Protein AF-A0A8I1W9F0-F1 (afdb_monomer)

Secondary structure (DSSP, 8-state):
-PPPHHHHHT--GGGB-TT-SSEEEETTTTEEESBPP-TTHHHHHHHHHHHHHHHHHHHHHHHHHH-GGGGGG--S--EEE--S-GGGGGSS--GGG-TTS------TTS--TTPPP--------TT---------S-HHHHHHHHHT-

Organism: Plesiomonas shigelloides (NCBI:txid703)

pLDDT: mean 89.59, std 7.93, range [56.59, 97.56]

Foldseek 3Di:
DADDPLLVVLLDPLQFDPVDQWWKDFPPPLDIPGGDDDPVCPVSSVSPSVVQNVVVVVVLVVCCVVPVVCSVVDDRDMTIDGSDDLVVPPPPDDPVPNPVDDDDDDDPVDHCVPPDDDDDDDDHPPVPDDDDDDDDDDPVVVVVVVVVD

Structure (mmCIF, N/CA/C/O backbone):
data_AF-A0A8I1W9F0-F1
#
_entry.id   AF-A0A8I1W9F0-F1
#
loop_
_atom_site.group_PDB
_atom_site.id
_atom_site.type_symbol
_atom_site.label_atom_id
_atom_site.label_alt_id
_atom_site.label_comp_id
_atom_site.label_asym_id
_atom_site.label_entity_id
_atom_site.label_seq_id
_atom_site.pdbx_PDB_ins_code
_atom_site.Cartn_x
_atom_site.Cartn_y
_atom_site.Cartn_z
_atom_site.occupancy
_atom_site.B_iso_or_equiv
_atom_site.auth_seq_id
_atom_site.auth_comp_id
_atom_site.auth_asym_id
_atom_site.auth_atom_id
_atom_site.pdbx_PDB_model_num
ATOM 1 N N . PHE A 1 1 ? -6.244 -3.559 -11.936 1.00 92.25 1 PHE A N 1
ATOM 2 C CA . PHE A 1 1 ? -5.144 -2.762 -12.520 1.00 92.25 1 PHE A CA 1
ATOM 3 C C . PHE A 1 1 ? -4.317 -3.680 -13.404 1.00 92.25 1 PHE A C 1
ATOM 5 O O . PHE A 1 1 ? -3.876 -4.710 -12.916 1.00 92.25 1 PHE A O 1
ATOM 12 N N . LYS A 1 2 ? -4.191 -3.381 -14.700 1.00 93.50 2 LYS A N 1
ATOM 13 C CA . LYS A 1 2 ? -3.410 -4.202 -15.639 1.00 93.50 2 LYS A CA 1
ATOM 14 C C . LYS A 1 2 ? -2.066 -3.527 -15.912 1.00 93.50 2 LYS A C 1
ATOM 16 O O . LYS A 1 2 ? -2.012 -2.295 -15.965 1.00 93.50 2 LYS A O 1
ATOM 21 N N . LEU A 1 3 ? -1.022 -4.338 -16.061 1.00 95.25 3 LEU A N 1
ATOM 22 C CA . LEU A 1 3 ? 0.320 -3.891 -16.428 1.00 95.25 3 LEU A CA 1
ATOM 23 C C . LEU A 1 3 ? 0.515 -3.966 -17.943 1.00 95.25 3 LEU A C 1
ATOM 25 O O . LEU A 1 3 ? 0.083 -4.938 -18.572 1.00 95.25 3 LEU A O 1
ATOM 29 N N . ASN A 1 4 ? 1.178 -2.962 -18.509 1.00 94.69 4 ASN A N 1
ATOM 30 C CA . ASN A 1 4 ? 1.685 -2.999 -19.877 1.00 94.69 4 ASN A CA 1
ATOM 31 C C . ASN A 1 4 ? 2.974 -3.846 -19.965 1.00 94.69 4 ASN A C 1
ATOM 33 O O . ASN A 1 4 ? 3.492 -4.304 -18.948 1.00 94.69 4 ASN A O 1
ATOM 37 N N . ALA A 1 5 ? 3.475 -4.096 -21.179 1.00 93.62 5 ALA A N 1
ATOM 38 C CA . ALA A 1 5 ? 4.652 -4.946 -21.389 1.00 93.62 5 ALA A CA 1
ATOM 39 C C . ALA A 1 5 ? 5.904 -4.429 -20.652 1.00 93.62 5 ALA A C 1
ATOM 41 O O . ALA A 1 5 ? 6.503 -5.180 -19.889 1.00 93.62 5 ALA A O 1
ATOM 42 N N . LYS A 1 6 ? 6.211 -3.132 -20.780 1.00 92.50 6 LYS A N 1
ATOM 43 C CA . LYS A 1 6 ? 7.358 -2.490 -20.115 1.00 92.50 6 LYS A CA 1
ATOM 44 C C . LYS A 1 6 ? 7.248 -2.542 -18.590 1.00 92.50 6 LYS A C 1
ATOM 46 O O . LYS A 1 6 ? 8.226 -2.763 -17.896 1.00 92.50 6 LYS A O 1
ATOM 51 N N . GLU A 1 7 ? 6.045 -2.373 -18.045 1.00 94.56 7 GLU A N 1
ATOM 52 C CA . GLU A 1 7 ? 5.814 -2.469 -16.598 1.00 94.56 7 GLU A CA 1
ATOM 53 C C . GLU A 1 7 ? 5.997 -3.901 -16.074 1.00 94.56 7 GLU A C 1
ATOM 55 O O . GLU A 1 7 ? 6.422 -4.085 -14.937 1.00 94.56 7 GLU A O 1
ATOM 60 N N . LYS A 1 8 ? 5.695 -4.926 -16.883 1.00 92.94 8 LYS A N 1
ATOM 61 C CA . LYS A 1 8 ? 5.919 -6.328 -16.492 1.00 92.94 8 LYS A CA 1
ATOM 62 C C . LYS A 1 8 ? 7.402 -6.668 -16.391 1.00 92.94 8 LYS A C 1
ATOM 64 O O . LYS A 1 8 ? 7.773 -7.422 -15.497 1.00 92.94 8 LYS A O 1
ATOM 69 N N . GLU A 1 9 ? 8.233 -6.096 -17.258 1.00 89.62 9 GLU A N 1
ATOM 70 C CA . GLU A 1 9 ? 9.695 -6.242 -17.196 1.00 89.62 9 GLU A CA 1
ATOM 71 C C . GLU A 1 9 ? 10.259 -5.716 -15.862 1.00 89.62 9 GLU A C 1
ATOM 73 O O . GLU A 1 9 ? 11.273 -6.213 -15.378 1.00 89.62 9 GLU A O 1
ATOM 78 N N . MET A 1 10 ? 9.557 -4.779 -15.206 1.00 87.75 10 MET A N 1
ATOM 79 C CA . MET A 1 10 ? 9.961 -4.218 -13.913 1.00 87.75 10 MET A CA 1
ATOM 80 C C . MET A 1 10 ? 9.621 -5.117 -12.719 1.00 87.75 10 MET A C 1
ATOM 82 O O . MET A 1 10 ? 9.954 -4.784 -11.583 1.00 87.75 10 MET A O 1
ATOM 86 N N . LEU A 1 11 ? 8.959 -6.260 -12.920 1.00 89.06 11 LEU A N 1
ATOM 87 C CA . LEU A 1 11 ? 8.604 -7.179 -11.835 1.00 89.06 11 LEU A CA 1
ATOM 88 C C . LEU A 1 11 ? 9.776 -8.084 -11.435 1.00 89.06 11 LEU A C 1
ATOM 90 O O . LEU A 1 11 ? 9.632 -9.302 -11.339 1.00 89.06 11 LEU A O 1
ATOM 94 N N . SER A 1 12 ? 10.938 -7.481 -11.193 1.00 88.56 12 SER A N 1
ATOM 95 C CA . SER A 1 12 ? 12.167 -8.179 -10.831 1.00 88.56 12 SER A CA 1
ATOM 96 C C . SER A 1 12 ? 12.665 -7.743 -9.450 1.00 88.56 12 SER A C 1
ATOM 98 O O . SER A 1 12 ? 12.930 -6.554 -9.246 1.00 88.56 12 SER A O 1
ATOM 100 N N . PRO A 1 13 ? 12.870 -8.679 -8.501 1.00 88.12 13 PRO A N 1
ATOM 101 C CA . PRO A 1 13 ? 13.532 -8.391 -7.229 1.00 88.12 13 PRO A CA 1
ATOM 102 C C . PRO A 1 13 ? 14.915 -7.743 -7.383 1.00 88.12 13 PRO A C 1
ATOM 104 O O . PRO A 1 13 ? 15.341 -7.020 -6.489 1.00 88.12 13 PRO A O 1
ATOM 107 N N . ALA A 1 14 ? 15.593 -7.945 -8.521 1.00 88.12 14 ALA A N 1
ATOM 108 C CA . ALA A 1 14 ? 16.907 -7.363 -8.801 1.00 88.12 14 ALA A CA 1
ATOM 109 C C . ALA A 1 14 ? 16.897 -5.826 -8.904 1.00 88.12 14 ALA A C 1
ATOM 111 O O . ALA A 1 14 ? 17.953 -5.207 -8.830 1.00 88.12 14 ALA A O 1
ATOM 112 N N . LEU A 1 15 ? 15.725 -5.200 -9.063 1.00 87.12 15 LEU A N 1
ATOM 113 C CA . LEU A 1 15 ? 15.603 -3.740 -9.070 1.00 87.12 15 LEU A CA 1
ATOM 114 C C . LEU A 1 15 ? 15.610 -3.134 -7.664 1.00 87.12 15 LEU A C 1
ATOM 116 O O . LEU A 1 15 ? 15.836 -1.932 -7.523 1.00 87.12 15 LEU A O 1
ATOM 120 N N . ILE A 1 16 ? 15.346 -3.933 -6.628 1.00 89.38 16 ILE A N 1
ATOM 121 C CA . ILE A 1 16 ? 15.218 -3.446 -5.256 1.00 89.38 16 ILE A CA 1
ATOM 122 C C . ILE A 1 16 ? 16.596 -3.395 -4.598 1.00 89.38 16 ILE A C 1
ATOM 124 O O . ILE A 1 16 ? 17.367 -4.349 -4.660 1.00 89.38 16 ILE A O 1
ATOM 128 N N . ASP A 1 17 ? 16.899 -2.278 -3.935 1.00 88.00 17 ASP A N 1
ATOM 129 C CA . ASP A 1 17 ? 18.076 -2.172 -3.068 1.00 88.00 17 ASP A CA 1
ATOM 130 C C . ASP A 1 17 ? 18.019 -3.284 -2.001 1.00 88.00 17 ASP A C 1
ATOM 132 O O . ASP A 1 17 ? 17.051 -3.316 -1.238 1.00 88.00 17 ASP A O 1
ATOM 136 N N . PRO A 1 18 ? 19.038 -4.160 -1.878 1.00 84.69 18 PRO A N 1
ATOM 137 C CA . PRO A 1 18 ? 19.033 -5.270 -0.920 1.00 84.69 18 PRO A CA 1
ATOM 138 C C . PRO A 1 18 ? 18.777 -4.858 0.538 1.00 84.69 18 PRO A C 1
ATOM 140 O O . PRO A 1 18 ? 18.397 -5.683 1.366 1.00 84.69 18 PRO A O 1
ATOM 143 N N . LYS A 1 19 ? 18.971 -3.578 0.882 1.00 85.12 19 LYS A N 1
ATOM 144 C CA . LYS A 1 19 ? 18.693 -3.021 2.215 1.00 85.12 19 LYS A CA 1
ATOM 145 C C . LYS A 1 19 ? 17.232 -2.588 2.409 1.00 85.12 19 LYS A C 1
ATOM 147 O O . LYS A 1 19 ? 16.897 -2.026 3.456 1.00 85.12 19 LYS A O 1
ATOM 152 N N . ARG A 1 20 ? 16.356 -2.774 1.417 1.00 86.75 20 ARG A N 1
ATOM 153 C CA . ARG A 1 20 ? 14.994 -2.218 1.368 1.00 86.75 20 ARG A CA 1
ATOM 154 C C . ARG A 1 20 ? 13.961 -3.299 1.077 1.00 86.75 20 ARG A C 1
ATOM 156 O O . ARG A 1 20 ? 14.145 -4.138 0.215 1.00 86.75 20 ARG A O 1
ATOM 163 N N . THR A 1 21 ? 12.825 -3.231 1.768 1.00 84.62 21 THR A N 1
ATOM 164 C CA . THR A 1 21 ? 11.706 -4.185 1.619 1.00 84.62 21 THR A CA 1
ATOM 165 C C . THR A 1 21 ? 10.855 -3.957 0.382 1.00 84.62 21 THR A C 1
ATOM 167 O O . THR A 1 21 ? 10.064 -4.820 -0.006 1.00 84.62 21 THR A O 1
ATOM 170 N N . ASN A 1 22 ? 10.934 -2.760 -0.183 1.00 91.12 22 ASN A N 1
ATOM 171 C CA . ASN A 1 22 ? 10.065 -2.301 -1.243 1.00 91.12 22 ASN A CA 1
ATOM 172 C C . ASN A 1 22 ? 10.693 -1.121 -1.976 1.00 91.12 22 ASN A C 1
ATOM 174 O O . ASN A 1 22 ? 11.615 -0.468 -1.482 1.00 91.12 22 ASN A O 1
ATOM 178 N N . ILE A 1 23 ? 10.109 -0.838 -3.132 1.00 93.44 23 ILE A N 1
ATOM 179 C CA . ILE A 1 23 ? 10.239 0.448 -3.794 1.00 93.44 23 ILE A CA 1
ATOM 180 C C . ILE A 1 23 ? 9.076 1.302 -3.299 1.00 93.44 23 ILE A C 1
ATOM 182 O O . ILE A 1 23 ? 7.935 0.835 -3.268 1.00 93.44 23 ILE A O 1
ATOM 186 N N . SER A 1 24 ? 9.372 2.530 -2.889 1.00 94.00 24 SER A N 1
ATOM 187 C CA . SER A 1 24 ? 8.385 3.474 -2.369 1.00 94.00 24 SER A CA 1
ATOM 188 C C . SER A 1 24 ? 8.525 4.829 -3.038 1.00 94.00 24 SER A C 1
ATOM 190 O O . SER A 1 24 ? 9.645 5.304 -3.253 1.00 94.00 24 SER A O 1
ATOM 192 N N . ASP A 1 25 ? 7.397 5.488 -3.258 1.00 93.62 25 ASP A N 1
ATOM 193 C CA . ASP A 1 25 ? 7.332 6.884 -3.658 1.00 93.62 25 ASP A CA 1
ATOM 194 C C . ASP A 1 25 ? 6.290 7.654 -2.839 1.00 93.62 25 ASP A C 1
ATOM 196 O O . ASP A 1 25 ? 5.447 7.095 -2.122 1.00 93.62 25 ASP A O 1
ATOM 200 N N . GLN A 1 26 ? 6.402 8.975 -2.925 1.00 91.25 26 GLN A N 1
ATOM 201 C CA . GLN A 1 26 ? 5.377 9.895 -2.471 1.00 91.25 26 GLN A CA 1
ATOM 202 C C . GLN A 1 26 ? 4.773 10.557 -3.713 1.00 91.25 26 GLN A C 1
ATOM 204 O O . GLN A 1 26 ? 5.449 11.402 -4.318 1.00 91.25 26 GLN A O 1
ATOM 209 N N . PRO A 1 27 ? 3.530 10.195 -4.081 1.00 88.50 27 PRO A N 1
ATOM 210 C CA . PRO A 1 27 ? 2.878 10.755 -5.252 1.00 88.50 27 PRO A CA 1
ATOM 211 C C . PRO A 1 27 ? 2.879 12.284 -5.230 1.00 88.50 27 PRO A C 1
ATOM 213 O O . PRO A 1 27 ? 2.658 12.905 -4.187 1.00 88.50 27 PRO A O 1
ATOM 216 N N . GLY A 1 28 ? 3.173 12.887 -6.382 1.00 80.50 28 GLY A N 1
ATOM 217 C CA . GLY A 1 28 ? 3.288 14.340 -6.548 1.00 80.50 28 GLY A CA 1
ATOM 218 C C . GLY A 1 28 ? 4.653 14.940 -6.184 1.00 80.50 28 GLY A C 1
ATOM 219 O O . GLY A 1 28 ? 4.923 16.070 -6.575 1.00 80.50 28 GLY A O 1
ATOM 220 N N . LEU A 1 29 ? 5.541 14.202 -5.501 1.00 85.62 29 LEU A N 1
ATOM 221 C CA . LEU A 1 29 ? 6.923 14.645 -5.242 1.00 85.62 29 LEU A CA 1
ATOM 222 C C . LEU A 1 29 ? 7.952 14.055 -6.217 1.00 85.62 29 LEU A C 1
ATOM 224 O O . LEU A 1 29 ? 9.131 14.391 -6.122 1.00 85.62 29 LEU A O 1
ATOM 228 N N . ASN A 1 30 ? 7.534 13.155 -7.115 1.00 79.94 30 ASN A N 1
ATOM 229 C CA . ASN A 1 30 ? 8.391 12.476 -8.098 1.00 79.94 30 ASN A CA 1
ATOM 230 C C . ASN A 1 30 ? 9.661 11.855 -7.486 1.00 79.94 30 ASN A C 1
ATOM 232 O O . ASN A 1 30 ? 10.727 11.816 -8.104 1.00 79.94 30 ASN A O 1
ATOM 236 N N . LYS A 1 31 ? 9.561 11.371 -6.242 1.00 84.06 31 LYS A N 1
ATOM 237 C CA . LYS A 1 31 ? 10.698 10.853 -5.478 1.00 84.06 31 LYS A CA 1
ATOM 238 C C . LYS A 1 31 ? 10.559 9.357 -5.253 1.00 84.06 31 LYS A C 1
ATOM 240 O O . LYS A 1 31 ? 9.875 8.925 -4.331 1.00 84.06 31 LYS A O 1
ATOM 245 N N . LEU A 1 32 ? 11.283 8.589 -6.061 1.00 90.12 32 LEU A N 1
ATOM 246 C CA . LEU A 1 32 ? 11.376 7.138 -5.936 1.00 90.12 32 LEU A CA 1
ATOM 247 C C . LEU A 1 32 ? 12.546 6.732 -5.032 1.00 90.12 32 LEU A C 1
ATOM 249 O O . LEU A 1 32 ? 13.679 7.196 -5.201 1.00 90.12 32 LEU A O 1
ATOM 253 N N . SER A 1 33 ? 12.276 5.826 -4.100 1.00 91.81 33 SER A N 1
ATOM 254 C CA . SER A 1 33 ? 13.237 5.262 -3.154 1.00 91.81 33 SER A CA 1
ATOM 255 C C . SER A 1 33 ? 13.190 3.736 -3.175 1.00 91.81 33 SER A C 1
ATOM 257 O O . SER A 1 33 ? 12.167 3.150 -3.514 1.00 91.81 33 SER A O 1
ATOM 259 N N . GLY A 1 34 ? 14.295 3.089 -2.805 1.00 90.44 34 GLY A N 1
ATOM 260 C CA . GLY A 1 34 ? 14.369 1.626 -2.734 1.00 90.44 34 GLY A CA 1
ATOM 261 C C . GLY A 1 34 ? 14.722 0.914 -4.037 1.00 90.44 34 GLY A C 1
ATOM 262 O O . GLY A 1 34 ? 14.716 -0.309 -4.056 1.00 90.44 34 GLY A O 1
ATOM 263 N N . VAL A 1 35 ? 15.073 1.660 -5.088 1.00 90.06 35 VAL A N 1
ATOM 264 C CA . VAL A 1 35 ? 15.604 1.121 -6.350 1.00 90.06 35 VAL A CA 1
ATOM 265 C C . VAL A 1 35 ? 17.130 1.215 -6.365 1.00 90.06 35 VAL A C 1
ATOM 267 O O . VAL A 1 35 ? 17.679 2.237 -5.941 1.00 90.06 35 VAL A O 1
ATOM 270 N N . ILE A 1 36 ? 17.808 0.195 -6.894 1.00 87.19 36 ILE A N 1
ATOM 271 C CA . ILE A 1 36 ? 19.248 0.246 -7.189 1.00 87.19 36 ILE A CA 1
ATOM 272 C C . ILE A 1 36 ? 19.495 1.260 -8.311 1.00 87.19 36 ILE A C 1
ATOM 274 O O . ILE A 1 36 ? 19.008 1.089 -9.427 1.00 87.19 36 ILE A O 1
ATOM 278 N N . ARG A 1 37 ? 20.275 2.309 -8.037 1.00 81.50 37 ARG A N 1
ATOM 279 C CA . ARG A 1 37 ? 20.610 3.339 -9.030 1.00 81.50 37 ARG A CA 1
ATOM 280 C C . ARG A 1 37 ? 21.835 2.931 -9.850 1.00 81.50 37 ARG A C 1
ATOM 282 O O . ARG A 1 37 ? 22.918 2.758 -9.299 1.00 81.50 37 ARG A O 1
ATOM 289 N N . SER A 1 38 ? 21.643 2.804 -11.156 1.00 80.69 38 SER A N 1
ATOM 290 C CA . SER A 1 38 ? 22.673 2.656 -12.189 1.00 80.69 38 SER A CA 1
ATOM 291 C C . SER A 1 38 ? 22.133 3.265 -13.487 1.00 80.69 38 SER A C 1
ATOM 293 O O . SER A 1 38 ? 20.918 3.403 -13.631 1.00 80.69 38 SER A O 1
ATOM 295 N N . SER A 1 39 ? 23.007 3.599 -14.440 1.00 76.88 39 SER A N 1
ATOM 296 C CA . SER A 1 39 ? 22.590 4.142 -15.744 1.00 76.88 39 SER A CA 1
ATOM 297 C C . SER A 1 39 ? 21.610 3.222 -16.485 1.00 76.88 39 SER A C 1
ATOM 299 O O . SER A 1 39 ? 20.684 3.698 -17.134 1.00 76.88 39 SER A O 1
ATOM 301 N N . GLU A 1 40 ? 21.776 1.905 -16.346 1.00 76.69 40 GLU A N 1
ATOM 302 C CA . GLU A 1 40 ? 20.868 0.887 -16.885 1.00 76.69 40 GLU A CA 1
ATOM 303 C C . GLU A 1 40 ? 19.513 0.865 -16.151 1.00 76.69 40 GLU A C 1
ATOM 305 O O . GLU A 1 40 ? 18.457 0.764 -16.774 1.00 76.69 40 GLU A O 1
ATOM 310 N N . ASN A 1 41 ? 19.518 1.037 -14.826 1.00 82.69 41 ASN A N 1
ATOM 311 C CA . ASN A 1 41 ? 18.309 0.973 -14.005 1.00 82.69 41 ASN A CA 1
ATOM 312 C C . ASN A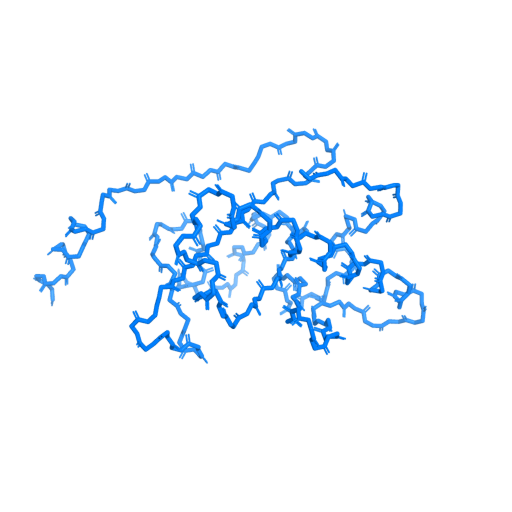 1 41 ? 17.517 2.282 -13.945 1.00 82.69 41 ASN A C 1
ATOM 314 O O . ASN A 1 41 ? 16.395 2.278 -13.440 1.00 82.69 41 ASN A O 1
ATOM 318 N N . ASP A 1 42 ? 18.034 3.402 -14.447 1.00 85.06 42 ASP A N 1
ATOM 319 C CA . ASP A 1 42 ? 17.304 4.673 -14.407 1.00 85.06 42 ASP A CA 1
ATOM 320 C C . ASP A 1 42 ? 16.039 4.647 -15.277 1.00 85.06 42 ASP A C 1
ATOM 322 O O . ASP A 1 42 ? 14.993 5.159 -14.863 1.00 85.06 42 ASP A O 1
ATOM 326 N N . LEU A 1 43 ? 16.074 3.963 -16.426 1.00 86.12 43 LEU A N 1
ATOM 327 C CA . LEU A 1 43 ? 14.876 3.741 -17.242 1.00 86.12 43 LEU A CA 1
ATOM 328 C C . LEU A 1 43 ? 13.857 2.846 -16.518 1.00 86.12 43 LEU A C 1
ATOM 330 O O . LEU A 1 43 ? 12.646 3.091 -16.572 1.00 86.12 43 LEU A O 1
ATOM 334 N N . HIS A 1 44 ? 14.342 1.836 -15.796 1.00 88.31 44 HIS A N 1
ATOM 335 C CA . HIS A 1 44 ? 13.508 0.947 -14.990 1.00 88.31 44 HIS A CA 1
ATOM 336 C C . HIS A 1 44 ? 12.866 1.675 -13.803 1.00 88.31 44 HIS A C 1
ATOM 338 O O . HIS A 1 44 ? 11.674 1.510 -13.522 1.00 88.31 44 HIS A O 1
ATOM 344 N N . ALA A 1 45 ? 13.629 2.548 -13.144 1.00 87.62 45 ALA A N 1
ATOM 345 C CA . ALA A 1 45 ? 13.156 3.419 -12.079 1.00 87.62 45 ALA A CA 1
ATOM 346 C C . ALA A 1 45 ? 12.067 4.372 -12.591 1.00 87.62 45 ALA A C 1
ATOM 348 O O . ALA A 1 45 ? 11.007 4.477 -11.975 1.00 87.62 45 ALA A O 1
ATOM 349 N N . ALA A 1 46 ? 12.286 5.020 -13.739 1.00 90.38 46 ALA A N 1
ATOM 350 C CA . ALA A 1 46 ? 11.300 5.909 -14.353 1.00 90.38 46 ALA A CA 1
ATOM 351 C C . ALA A 1 46 ? 10.006 5.165 -14.726 1.00 90.38 46 ALA A C 1
ATOM 353 O O . ALA A 1 46 ? 8.907 5.644 -14.442 1.00 90.38 46 ALA A O 1
ATOM 354 N N . THR A 1 47 ? 10.129 3.961 -15.293 1.00 92.56 47 THR A N 1
ATOM 355 C CA . THR A 1 47 ? 8.978 3.104 -15.626 1.00 92.56 47 THR A CA 1
ATOM 356 C C . THR A 1 47 ? 8.206 2.691 -14.371 1.00 92.56 47 THR A C 1
ATOM 358 O O . THR A 1 47 ? 6.975 2.751 -14.352 1.00 92.56 47 THR A O 1
ATOM 361 N N . SER A 1 48 ? 8.915 2.328 -13.298 1.00 91.94 48 SER A N 1
ATOM 362 C CA . SER A 1 48 ? 8.312 1.976 -12.006 1.00 91.94 48 SER A CA 1
ATOM 363 C C . SER A 1 48 ? 7.566 3.157 -11.386 1.00 91.94 48 SER A C 1
ATOM 365 O O . SER A 1 48 ? 6.429 2.991 -10.950 1.00 91.94 48 SER A O 1
ATOM 367 N N . LEU A 1 49 ? 8.159 4.355 -11.403 1.00 92.75 49 LEU A N 1
ATOM 368 C CA . LEU A 1 49 ? 7.518 5.574 -10.905 1.00 92.75 49 LEU A CA 1
ATOM 369 C C . LEU A 1 49 ? 6.222 5.875 -11.673 1.00 92.75 49 LEU A C 1
ATOM 371 O O . LEU A 1 49 ? 5.168 6.017 -11.060 1.00 92.75 49 LEU A O 1
ATOM 375 N N . ALA A 1 50 ? 6.263 5.857 -13.010 1.00 93.94 50 ALA A N 1
ATOM 376 C CA . ALA A 1 50 ? 5.079 6.100 -13.838 1.00 93.94 50 ALA A CA 1
ATOM 377 C C . ALA A 1 50 ? 3.957 5.069 -13.591 1.00 93.94 50 ALA A C 1
ATOM 379 O O . ALA A 1 50 ? 2.771 5.413 -13.556 1.00 93.94 50 ALA A O 1
ATOM 380 N N . MET A 1 51 ? 4.316 3.798 -13.384 1.00 95.31 51 MET A N 1
ATOM 381 C CA . MET A 1 51 ? 3.364 2.750 -13.007 1.00 95.31 51 MET A CA 1
ATOM 382 C C . MET A 1 51 ? 2.716 3.036 -11.645 1.00 95.31 51 MET A C 1
ATOM 384 O O . MET A 1 51 ? 1.498 2.890 -11.500 1.00 95.31 51 MET A O 1
ATOM 388 N N . MET A 1 52 ? 3.516 3.426 -10.650 1.00 95.25 52 MET A N 1
ATOM 389 C CA . MET A 1 52 ? 3.054 3.725 -9.291 1.00 95.25 52 MET A CA 1
ATOM 390 C C . MET A 1 52 ? 2.142 4.959 -9.269 1.00 95.25 52 MET A C 1
ATOM 392 O O . MET A 1 52 ? 1.081 4.907 -8.646 1.00 95.25 52 MET A O 1
ATOM 396 N N . ASP A 1 53 ? 2.449 5.997 -10.048 1.00 94.94 53 ASP A N 1
ATOM 397 C CA . ASP A 1 53 ? 1.576 7.165 -10.226 1.00 94.94 53 ASP A CA 1
ATOM 398 C C . ASP A 1 53 ? 0.236 6.788 -10.872 1.00 94.94 53 ASP A C 1
ATOM 400 O O . ASP A 1 53 ? -0.839 7.238 -10.459 1.00 94.94 53 ASP A O 1
ATOM 404 N N . ARG A 1 54 ? 0.253 5.911 -11.881 1.00 96.12 54 ARG A N 1
ATOM 405 C CA . ARG A 1 54 ? -0.974 5.414 -12.519 1.00 96.12 54 ARG A CA 1
ATOM 406 C C . ARG A 1 54 ? -1.821 4.584 -11.554 1.00 96.12 54 ARG A C 1
ATOM 408 O O . ARG A 1 54 ? -3.056 4.662 -11.586 1.00 96.12 54 ARG A O 1
ATOM 415 N N . HIS A 1 55 ? -1.180 3.779 -10.706 1.00 96.62 55 HIS A N 1
ATOM 416 C CA . HIS A 1 55 ? -1.854 3.026 -9.646 1.00 96.62 55 HIS A CA 1
ATOM 417 C C . HIS A 1 55 ? -2.475 3.969 -8.618 1.00 96.62 55 HIS A C 1
ATOM 419 O O . HIS A 1 55 ? -3.669 3.847 -8.348 1.00 96.62 55 HIS A O 1
ATOM 425 N N . TYR A 1 56 ? -1.728 4.968 -8.150 1.00 95.88 56 TYR A N 1
ATOM 426 C CA . TYR A 1 56 ? -2.216 5.987 -7.225 1.00 95.88 56 TYR A CA 1
ATOM 427 C C . TYR A 1 56 ? -3.458 6.711 -7.763 1.00 95.88 56 TYR A C 1
ATOM 429 O O . TYR A 1 56 ? -4.491 6.753 -7.095 1.00 95.88 56 TYR A O 1
ATOM 437 N N . ASN A 1 57 ? -3.417 7.176 -9.013 1.00 95.88 57 ASN A N 1
ATOM 438 C CA . ASN A 1 57 ? -4.567 7.815 -9.655 1.00 95.88 57 ASN A CA 1
ATOM 439 C C . ASN A 1 57 ? -5.776 6.872 -9.788 1.00 95.88 57 ASN A C 1
ATOM 441 O O . ASN A 1 57 ? -6.925 7.298 -9.668 1.00 95.88 57 ASN A O 1
ATOM 445 N N . SER A 1 58 ? -5.538 5.578 -10.020 1.00 97.06 58 SER A N 1
ATOM 446 C CA . SER A 1 58 ? -6.611 4.573 -10.049 1.00 97.06 58 SER A CA 1
ATOM 447 C C . SER A 1 58 ? -7.238 4.382 -8.663 1.00 97.06 58 SER A C 1
ATOM 449 O O . SER A 1 58 ? -8.455 4.247 -8.556 1.00 97.06 58 SER A O 1
ATOM 451 N N . CYS A 1 59 ? -6.425 4.412 -7.606 1.00 96.25 59 CYS A N 1
ATOM 452 C CA . CYS A 1 59 ? -6.876 4.340 -6.219 1.00 96.25 59 CYS A CA 1
ATOM 453 C C . CYS A 1 59 ? -7.692 5.574 -5.816 1.00 96.25 59 CYS A C 1
ATOM 455 O O . CYS A 1 59 ? -8.753 5.414 -5.222 1.00 96.25 59 CYS A O 1
ATOM 457 N N . LEU A 1 60 ? -7.265 6.785 -6.192 1.00 95.56 60 LEU A N 1
ATOM 458 C CA . LEU A 1 60 ? -8.047 8.004 -5.951 1.00 95.56 60 LEU A CA 1
ATOM 459 C C . LEU A 1 60 ? -9.426 7.933 -6.611 1.00 95.56 60 LEU A C 1
ATOM 461 O O . LEU A 1 60 ? -10.429 8.227 -5.968 1.00 95.56 60 LEU A O 1
ATOM 465 N N . LYS A 1 61 ? -9.493 7.479 -7.869 1.00 96.62 61 LYS A N 1
ATOM 466 C CA . LYS A 1 61 ? -10.771 7.267 -8.569 1.00 96.62 61 LYS A CA 1
ATOM 467 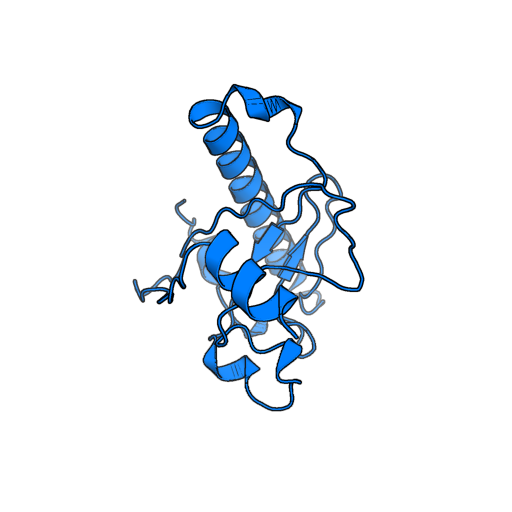C C . LYS A 1 61 ? -11.645 6.233 -7.862 1.00 96.62 61 LYS A C 1
ATOM 469 O O . LYS A 1 61 ? -12.850 6.427 -7.762 1.00 96.62 61 LYS A O 1
ATOM 474 N N . LEU A 1 62 ? -11.050 5.149 -7.360 1.00 96.94 62 LEU A N 1
ATOM 475 C CA . LEU A 1 62 ? -11.777 4.138 -6.594 1.00 96.94 62 LEU A CA 1
ATOM 476 C C . LEU A 1 62 ? -12.373 4.733 -5.312 1.00 96.94 62 LEU A C 1
ATOM 478 O O . LEU A 1 62 ? -13.564 4.560 -5.073 1.00 96.94 62 LEU A O 1
ATOM 482 N N . VAL A 1 63 ? -11.577 5.466 -4.526 1.00 96.56 63 VAL A N 1
ATOM 483 C CA . VAL A 1 63 ? -12.053 6.134 -3.303 1.00 96.56 63 VAL A CA 1
ATOM 484 C C . VAL A 1 63 ? -13.161 7.128 -3.638 1.00 96.56 63 VAL A C 1
ATOM 486 O O . VAL A 1 63 ? -14.228 7.060 -3.047 1.00 96.56 63 VAL A O 1
ATOM 489 N N . ALA A 1 64 ? -12.964 7.981 -4.643 1.00 96.50 64 ALA A N 1
ATOM 490 C CA . ALA A 1 64 ? -13.944 8.987 -5.045 1.00 96.50 64 ALA A CA 1
ATOM 491 C C . ALA A 1 64 ? -15.297 8.409 -5.502 1.00 96.50 64 ALA A C 1
ATOM 493 O O . ALA A 1 64 ? -16.289 9.140 -5.461 1.00 96.50 64 ALA A O 1
ATOM 494 N N . ASN A 1 65 ? -15.320 7.149 -5.952 1.00 97.56 65 ASN A N 1
ATOM 495 C CA . ASN A 1 65 ? -16.519 6.452 -6.422 1.00 97.56 65 ASN A CA 1
ATOM 496 C C . ASN A 1 65 ? -17.184 5.593 -5.338 1.00 97.56 65 ASN A C 1
ATOM 498 O O . ASN A 1 65 ? -18.403 5.476 -5.331 1.00 97.56 65 ASN A O 1
ATOM 502 N N . VAL A 1 66 ? -16.402 4.956 -4.460 1.00 97.44 66 VAL A N 1
ATOM 503 C CA . VAL A 1 66 ? -16.918 4.030 -3.430 1.00 97.44 66 VAL A CA 1
ATOM 504 C C . VAL A 1 66 ? -17.168 4.737 -2.097 1.00 97.44 66 VAL A C 1
ATOM 506 O O . VAL A 1 66 ? -18.037 4.327 -1.338 1.00 97.44 66 VAL A O 1
ATOM 509 N N . LEU A 1 67 ? -16.397 5.784 -1.813 1.00 95.94 67 LEU A N 1
ATOM 510 C CA . LEU A 1 67 ? -16.372 6.537 -0.561 1.00 95.94 67 LEU A CA 1
ATOM 511 C C . LEU A 1 67 ? -16.364 8.049 -0.871 1.00 95.94 67 LEU A C 1
ATOM 513 O O . LEU A 1 67 ? -15.396 8.742 -0.530 1.00 95.94 67 LEU A O 1
ATOM 517 N N . PRO A 1 68 ? -17.378 8.567 -1.591 1.00 95.81 68 PRO A N 1
ATOM 518 C CA . PRO A 1 68 ? -17.364 9.929 -2.121 1.00 95.81 68 PRO A CA 1
ATOM 519 C C . PRO A 1 68 ? -17.206 11.002 -1.035 1.00 95.81 68 PRO A C 1
ATOM 521 O O . PRO A 1 68 ? -16.541 12.006 -1.285 1.00 95.81 68 PRO A O 1
ATOM 524 N N . GLU A 1 69 ? -17.722 10.770 0.173 1.00 96.69 69 GLU A N 1
ATOM 525 C CA . GLU A 1 69 ? -17.617 11.675 1.325 1.00 96.69 69 GLU A CA 1
ATOM 526 C C . GLU A 1 69 ? -16.167 11.882 1.788 1.00 96.69 69 GLU A C 1
ATOM 528 O O . GLU A 1 69 ? -15.841 12.898 2.396 1.00 96.69 69 GLU A O 1
ATOM 533 N N . TYR A 1 70 ? -15.276 10.935 1.485 1.00 94.44 70 TYR A N 1
ATOM 534 C CA . TYR A 1 70 ? -13.870 10.982 1.881 1.00 94.44 70 TYR A CA 1
ATOM 535 C C . TYR A 1 70 ? -12.948 11.532 0.792 1.00 94.44 70 TYR A C 1
ATOM 537 O O . TYR A 1 70 ? -11.747 11.651 1.037 1.00 94.44 70 TYR A O 1
ATOM 545 N N . ARG A 1 71 ? -13.469 11.876 -0.395 1.00 92.25 71 ARG A N 1
ATOM 546 C CA . ARG A 1 71 ? -12.675 12.309 -1.560 1.00 92.25 71 ARG A CA 1
ATOM 547 C C . ARG A 1 71 ? -11.660 13.397 -1.212 1.00 92.25 71 ARG A C 1
ATOM 549 O O . ARG A 1 71 ? -10.483 13.244 -1.526 1.00 92.25 71 ARG A O 1
ATOM 556 N N . ASP A 1 72 ? -12.116 14.438 -0.526 1.00 92.69 72 ASP A N 1
ATOM 557 C CA . ASP A 1 72 ? -11.304 15.614 -0.191 1.00 92.69 72 ASP A CA 1
ATOM 558 C C . ASP A 1 72 ? -10.579 15.467 1.160 1.00 92.69 72 ASP A C 1
ATOM 560 O O . ASP A 1 72 ? -9.840 16.351 1.581 1.00 92.69 72 ASP A O 1
ATOM 564 N N . SER A 1 73 ? -10.771 14.332 1.841 1.00 93.62 73 SER A N 1
ATOM 565 C CA . SER A 1 73 ? -10.116 14.000 3.113 1.00 93.62 73 SER A CA 1
ATOM 566 C C . SER A 1 73 ? -8.898 13.086 2.940 1.00 93.62 73 SER A C 1
ATOM 568 O O . SER A 1 73 ? -8.194 12.812 3.911 1.00 93.62 73 SER A O 1
ATOM 570 N N . VAL A 1 74 ? -8.629 12.581 1.729 1.00 92.38 74 VAL A N 1
ATOM 571 C CA . VAL A 1 74 ? -7.437 11.763 1.464 1.00 92.38 74 VAL A CA 1
ATOM 572 C C . VAL A 1 74 ? -6.198 12.653 1.457 1.00 92.38 74 VAL A C 1
ATOM 574 O O . VAL A 1 74 ? -6.095 13.592 0.674 1.00 92.38 74 VAL A O 1
ATOM 577 N N . HIS A 1 75 ? -5.212 12.323 2.288 1.00 91.81 75 HIS A N 1
ATOM 578 C CA . HIS A 1 75 ? -3.980 13.099 2.410 1.00 91.81 75 HIS A CA 1
ATOM 579 C C . HIS A 1 75 ? -2.751 12.199 2.601 1.00 91.81 75 HIS A C 1
ATOM 581 O O . HIS A 1 75 ? -2.859 10.983 2.761 1.00 91.81 75 HIS A O 1
ATOM 587 N N . SER A 1 76 ? -1.564 12.815 2.601 1.00 86.94 76 SER A N 1
ATOM 588 C CA . SER A 1 76 ? -0.273 12.162 2.883 1.00 86.94 76 SER A CA 1
ATOM 589 C C . SER A 1 76 ? -0.041 10.860 2.096 1.00 86.94 76 SER A C 1
ATOM 591 O O . SER A 1 76 ? 0.272 9.829 2.703 1.00 86.94 76 SER A O 1
ATOM 593 N N . PRO A 1 77 ? -0.198 10.869 0.758 1.00 89.00 77 PRO A N 1
ATOM 594 C CA . PRO A 1 77 ? -0.156 9.647 -0.023 1.00 89.00 77 PRO A CA 1
ATOM 595 C C . PRO A 1 77 ? 1.223 8.994 0.056 1.00 89.00 77 PRO A C 1
ATOM 597 O O . PRO A 1 77 ? 2.263 9.653 0.037 1.00 89.00 77 PRO A O 1
ATOM 600 N N . THR A 1 78 ? 1.219 7.670 0.124 1.00 92.19 78 THR A N 1
ATOM 601 C CA . THR A 1 78 ? 2.421 6.855 -0.033 1.00 92.19 78 THR A CA 1
ATOM 602 C C . THR A 1 78 ? 2.073 5.683 -0.923 1.00 92.19 78 THR A C 1
ATOM 604 O O . THR A 1 78 ? 1.027 5.057 -0.741 1.00 92.19 78 THR A O 1
ATOM 607 N N . SER A 1 79 ? 2.952 5.399 -1.870 1.00 94.81 79 SER A N 1
ATOM 608 C CA . SER A 1 79 ? 2.798 4.307 -2.817 1.00 94.81 79 SER A CA 1
ATOM 609 C C . SER A 1 79 ? 3.985 3.369 -2.666 1.00 94.81 79 SER A C 1
ATOM 611 O O . SER A 1 79 ? 5.101 3.784 -2.353 1.00 94.81 79 SER A O 1
ATOM 613 N N . SER A 1 80 ? 3.731 2.067 -2.799 1.00 94.62 80 SER A N 1
ATOM 614 C CA . SER A 1 80 ? 4.783 1.061 -2.684 1.00 94.62 80 SER A CA 1
ATOM 615 C C . SER A 1 80 ? 4.534 -0.113 -3.615 1.00 94.62 80 SER A C 1
ATOM 617 O O . SER A 1 80 ? 3.394 -0.549 -3.783 1.00 94.62 80 SER A O 1
ATOM 619 N N . VAL A 1 81 ? 5.613 -0.662 -4.165 1.00 94.56 81 VAL A N 1
ATOM 620 C CA . VAL A 1 81 ? 5.607 -1.940 -4.874 1.00 94.56 81 VAL A CA 1
ATOM 621 C C . VAL A 1 81 ? 6.570 -2.899 -4.180 1.00 94.56 81 VAL A C 1
ATOM 623 O O . VAL A 1 81 ? 7.714 -2.568 -3.863 1.00 94.56 81 VAL A O 1
ATOM 626 N N . ARG A 1 82 ? 6.069 -4.100 -3.880 1.00 92.75 82 ARG A N 1
ATOM 627 C CA . ARG A 1 82 ? 6.807 -5.169 -3.200 1.00 92.75 82 ARG A CA 1
ATOM 628 C C . ARG A 1 82 ? 7.059 -6.290 -4.204 1.00 92.75 82 ARG A C 1
ATOM 630 O O . ARG A 1 82 ? 6.119 -7.001 -4.549 1.00 92.75 82 ARG A O 1
ATOM 637 N N . LEU A 1 83 ? 8.302 -6.425 -4.666 1.00 90.44 83 LEU A N 1
ATOM 638 C CA . LEU A 1 83 ? 8.682 -7.429 -5.671 1.00 90.44 83 LEU A CA 1
ATOM 639 C C . LEU A 1 83 ? 9.247 -8.713 -5.047 1.00 90.44 83 LEU A C 1
ATOM 641 O O . LEU A 1 83 ? 9.230 -9.756 -5.689 1.00 90.44 83 LEU A O 1
ATOM 645 N N . HIS A 1 84 ? 9.679 -8.664 -3.783 1.00 83.62 84 HIS A N 1
ATOM 646 C CA . HIS A 1 84 ? 10.166 -9.842 -3.068 1.00 83.62 84 HIS A CA 1
ATOM 647 C C . HIS A 1 84 ? 9.028 -10.773 -2.615 1.00 83.62 84 HIS A C 1
ATOM 649 O O . HIS A 1 84 ? 7.980 -10.302 -2.138 1.00 83.62 84 HIS A O 1
ATOM 655 N N . PRO A 1 85 ? 9.250 -12.098 -2.654 1.00 77.62 85 PRO A N 1
ATOM 656 C CA . PRO A 1 85 ? 8.481 -13.058 -1.877 1.00 77.62 85 PRO A CA 1
ATOM 657 C C . PRO A 1 85 ? 8.471 -12.702 -0.384 1.00 77.62 85 PRO A C 1
ATOM 659 O O . PRO A 1 85 ? 9.465 -12.261 0.188 1.00 77.62 85 PRO A O 1
ATOM 662 N N . ILE A 1 86 ? 7.342 -12.946 0.287 1.00 71.75 86 ILE A N 1
ATOM 663 C CA . ILE A 1 86 ? 7.193 -12.677 1.732 1.00 71.75 86 ILE A CA 1
ATOM 664 C C . ILE A 1 86 ? 8.184 -13.510 2.561 1.00 71.75 86 ILE A C 1
ATOM 666 O O . ILE A 1 86 ? 8.629 -13.075 3.621 1.00 71.75 86 ILE A O 1
ATOM 670 N N . SER A 1 87 ? 8.531 -14.710 2.087 1.00 67.25 87 SER A N 1
ATOM 671 C CA . SER A 1 87 ? 9.436 -15.646 2.762 1.00 67.25 87 SER A CA 1
ATOM 672 C C . SER A 1 87 ? 10.860 -15.114 2.925 1.00 67.25 87 SER A C 1
ATOM 674 O O . SER A 1 87 ? 11.500 -15.446 3.918 1.00 67.25 87 SER A O 1
ATOM 676 N N . GLU A 1 88 ? 11.339 -14.276 2.003 1.00 68.19 88 GLU A N 1
ATOM 677 C CA . GLU A 1 88 ? 12.726 -13.783 1.989 1.00 68.19 88 GLU A CA 1
ATOM 678 C C . GLU A 1 88 ? 13.014 -12.769 3.107 1.00 68.19 88 GLU A C 1
ATOM 680 O O . GLU A 1 88 ? 14.149 -12.637 3.548 1.00 68.19 88 GLU A O 1
ATOM 685 N N . TRP A 1 89 ? 11.986 -12.107 3.644 1.00 63.19 89 TRP A N 1
ATOM 686 C CA . TRP A 1 89 ? 12.141 -11.060 4.665 1.00 63.19 89 TRP A CA 1
ATOM 687 C C . TRP A 1 89 ? 12.173 -11.563 6.113 1.00 63.19 89 TRP A C 1
ATOM 689 O O . TRP A 1 89 ? 12.339 -10.770 7.046 1.00 63.19 89 TRP A O 1
ATOM 699 N N . LYS A 1 90 ? 12.044 -12.879 6.315 1.00 62.84 90 LYS A N 1
ATOM 700 C CA . LYS A 1 90 ? 12.027 -13.502 7.646 1.00 62.84 90 LYS A CA 1
ATOM 701 C C . LYS A 1 90 ? 13.409 -13.579 8.302 1.00 62.84 90 LYS A C 1
ATOM 703 O O . LYS A 1 90 ? 13.491 -13.594 9.527 1.00 62.84 90 LYS A O 1
ATOM 708 N N . ALA A 1 91 ? 14.489 -13.634 7.523 1.00 56.59 91 ALA A N 1
ATOM 709 C CA . ALA A 1 91 ? 15.835 -13.814 8.059 1.00 56.59 91 ALA A CA 1
ATOM 710 C C . ALA A 1 91 ? 16.384 -12.500 8.650 1.00 56.59 91 ALA A C 1
ATOM 712 O O . ALA A 1 91 ? 16.518 -11.502 7.949 1.00 56.59 91 ALA A O 1
ATOM 713 N N . GLY A 1 92 ? 16.704 -12.491 9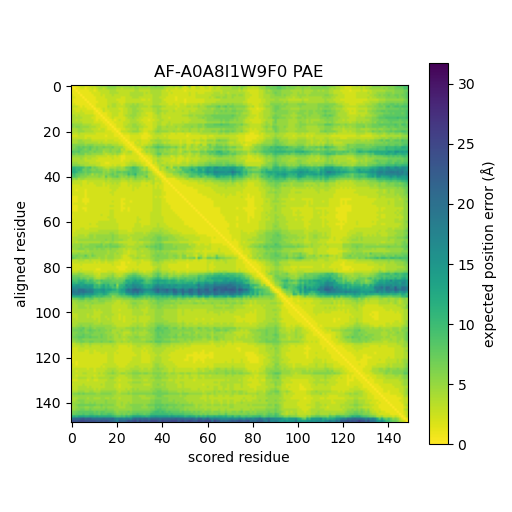.949 1.00 64.25 92 GLY A N 1
ATOM 714 C CA . GLY A 1 92 ? 17.455 -11.404 10.596 1.00 64.25 92 GLY A CA 1
ATOM 715 C C . GLY A 1 92 ? 16.652 -10.184 11.072 1.00 64.25 92 GLY A C 1
ATOM 716 O O . GLY A 1 92 ? 17.232 -9.281 11.672 1.00 64.25 92 GLY A O 1
ATOM 717 N N . ASN A 1 93 ? 15.332 -10.138 10.862 1.00 70.38 93 ASN A N 1
ATOM 718 C CA . ASN A 1 93 ? 14.490 -9.033 11.335 1.00 70.38 93 ASN A CA 1
ATOM 719 C C . ASN A 1 93 ? 13.891 -9.292 12.726 1.00 70.38 93 ASN A C 1
ATOM 721 O O . ASN A 1 93 ? 13.560 -10.417 13.090 1.00 70.38 93 ASN A O 1
ATOM 725 N N . SER A 1 94 ? 13.705 -8.221 13.506 1.00 82.75 94 SER A N 1
ATOM 726 C CA . SER A 1 94 ? 12.957 -8.283 14.770 1.00 82.75 94 SER A CA 1
ATOM 727 C C . SER A 1 94 ? 11.535 -8.794 14.531 1.00 82.75 94 SER A C 1
ATOM 729 O O . SER A 1 94 ? 10.904 -8.411 13.549 1.00 82.75 94 SER A O 1
ATOM 731 N N . TRP A 1 95 ? 10.982 -9.548 15.486 1.00 85.50 95 TRP A N 1
ATOM 732 C CA . TRP A 1 95 ? 9.585 -10.000 15.461 1.00 85.50 95 TRP A CA 1
ATOM 733 C C . TRP A 1 95 ? 8.568 -8.855 15.308 1.00 85.50 95 TRP A C 1
ATOM 735 O O . TRP A 1 95 ? 7.460 -9.084 14.841 1.00 85.50 95 TRP A O 1
ATOM 745 N N . ARG A 1 96 ? 8.939 -7.616 15.667 1.00 86.06 96 ARG A N 1
ATOM 746 C CA . ARG A 1 96 ? 8.106 -6.415 15.463 1.00 86.06 96 ARG A CA 1
ATOM 747 C C . ARG A 1 96 ? 7.978 -5.991 13.995 1.00 86.06 96 ARG A C 1
ATOM 749 O O . ARG A 1 96 ? 7.117 -5.182 13.683 1.00 86.06 96 ARG A O 1
ATOM 756 N N . LYS A 1 97 ? 8.851 -6.490 13.116 1.00 82.56 97 LYS A N 1
ATOM 757 C CA . LYS A 1 97 ? 8.840 -6.256 11.661 1.00 82.56 97 LYS A CA 1
ATOM 758 C C . LYS A 1 97 ? 8.331 -7.478 10.880 1.00 82.56 97 LYS A C 1
ATOM 760 O O . LYS A 1 97 ? 8.443 -7.515 9.659 1.00 82.56 97 LYS A O 1
ATOM 765 N N . ASP A 1 98 ? 7.846 -8.501 11.582 1.00 87.00 98 ASP A N 1
ATOM 766 C CA . ASP A 1 98 ? 7.348 -9.736 10.987 1.00 87.00 98 ASP A CA 1
ATOM 767 C C . ASP A 1 98 ? 5.861 -9.596 10.633 1.00 87.00 98 ASP A C 1
ATOM 769 O O . ASP A 1 98 ? 4.982 -9.924 11.432 1.00 87.00 98 ASP A O 1
ATOM 773 N N . ASP A 1 99 ? 5.591 -9.149 9.402 1.00 87.62 99 ASP A N 1
ATOM 774 C CA . ASP A 1 99 ? 4.235 -8.999 8.849 1.00 87.62 99 ASP A CA 1
ATOM 775 C C . ASP A 1 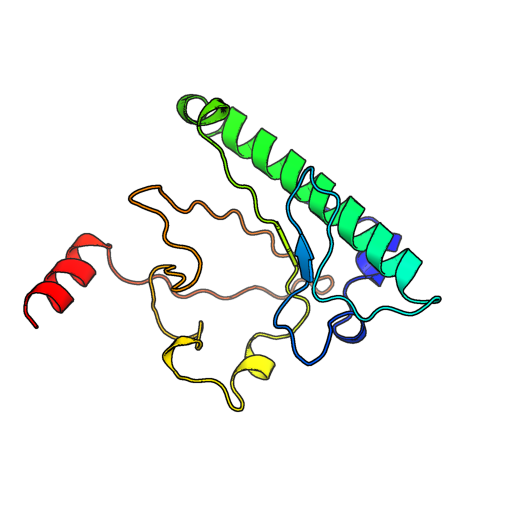99 ? 3.475 -10.344 8.748 1.00 87.62 99 ASP A C 1
ATOM 777 O O . ASP A 1 99 ? 2.294 -10.356 8.400 1.00 87.62 99 ASP A O 1
ATOM 781 N N . THR A 1 100 ? 4.106 -11.498 9.033 1.00 87.06 100 THR A N 1
ATOM 782 C CA . THR A 1 100 ? 3.368 -12.768 9.122 1.00 87.06 100 THR A CA 1
ATOM 783 C C . THR A 1 100 ? 2.576 -12.896 10.416 1.00 87.06 100 THR A C 1
ATOM 785 O O . THR A 1 100 ? 1.646 -13.701 10.470 1.00 87.06 100 THR A O 1
ATOM 788 N N . ARG A 1 101 ? 2.883 -12.097 11.442 1.00 90.25 101 ARG A N 1
ATOM 789 C CA . ARG A 1 101 ? 2.099 -11.998 12.679 1.00 90.25 101 ARG A CA 1
ATOM 790 C C . ARG A 1 101 ? 0.908 -11.066 12.469 1.00 90.25 101 ARG A C 1
ATOM 792 O O . ARG A 1 101 ? 1.019 -10.058 11.776 1.00 90.25 101 ARG A O 1
ATOM 799 N N . LEU A 1 102 ? -0.231 -11.398 13.079 1.00 93.62 102 LEU A N 1
ATOM 800 C CA . LEU A 1 102 ? -1.400 -10.518 13.062 1.00 93.62 102 LEU A CA 1
ATOM 801 C C . LEU A 1 102 ? -1.057 -9.207 13.775 1.00 93.62 102 LEU A C 1
ATOM 803 O O . LEU A 1 102 ? -0.509 -9.224 14.877 1.00 93.62 102 LEU A O 1
ATOM 807 N N . HIS A 1 103 ? -1.350 -8.086 13.124 1.00 93.56 103 HIS A N 1
ATOM 808 C CA . HIS A 1 103 ? -1.052 -6.755 13.633 1.00 93.56 103 HIS A CA 1
ATOM 809 C C . HIS A 1 103 ? -1.998 -5.716 13.028 1.00 93.56 103 HIS A C 1
ATOM 811 O O . HIS A 1 103 ? -2.648 -5.950 12.009 1.00 93.56 103 HIS A O 1
ATOM 817 N N . VAL A 1 104 ? -2.023 -4.548 13.663 1.00 94.62 104 VAL A N 1
ATOM 818 C CA . VAL A 1 104 ? -2.572 -3.311 13.108 1.00 94.62 104 VAL A CA 1
ATOM 819 C C . VAL A 1 104 ? -1.391 -2.430 12.712 1.00 94.62 104 VAL A C 1
ATOM 821 O O . VAL A 1 104 ? -0.389 -2.384 13.427 1.00 94.62 104 VAL A O 1
ATOM 824 N N . ASP A 1 105 ? -1.484 -1.756 11.567 1.00 93.94 105 ASP A N 1
ATOM 825 C CA . ASP A 1 105 ? -0.410 -0.894 11.070 1.00 93.94 105 ASP A CA 1
ATOM 826 C C . ASP A 1 105 ? -0.102 0.243 12.061 1.00 93.94 1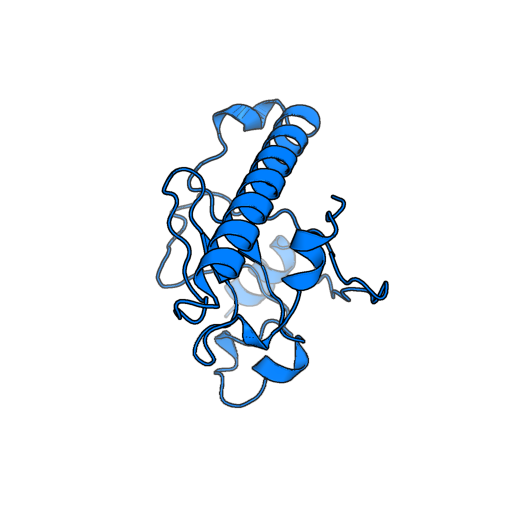05 ASP A C 1
ATOM 828 O O . ASP A 1 105 ? -0.947 1.095 12.340 1.00 93.94 105 ASP A O 1
ATOM 832 N N . ALA A 1 106 ? 1.143 0.289 12.535 1.00 92.38 106 ALA A N 1
ATOM 833 C CA . ALA A 1 106 ? 1.683 1.382 13.333 1.00 92.38 106 ALA A CA 1
ATOM 834 C C . ALA A 1 106 ? 3.167 1.584 13.000 1.00 92.38 106 ALA A C 1
ATOM 836 O O . ALA A 1 106 ? 3.958 0.640 13.014 1.00 92.38 106 ALA A O 1
ATOM 837 N N . PHE A 1 107 ? 3.562 2.825 12.709 1.00 90.12 107 PHE A N 1
ATOM 838 C CA . PHE A 1 107 ? 4.930 3.166 12.310 1.00 90.12 107 PHE A CA 1
ATOM 839 C C . PHE A 1 107 ? 5.557 4.100 13.350 1.00 90.12 107 PHE A C 1
ATOM 841 O O . PHE A 1 107 ? 5.166 5.266 13.404 1.00 90.12 107 PHE A O 1
ATOM 848 N N . PRO A 1 108 ? 6.558 3.653 14.137 1.00 87.50 108 PRO A N 1
ATOM 849 C CA . PRO A 1 108 ? 7.177 4.492 15.170 1.00 87.50 108 PRO A CA 1
ATOM 850 C C . PRO A 1 108 ? 7.744 5.815 14.639 1.00 87.50 108 PRO A C 1
ATOM 852 O O . PRO A 1 108 ? 7.705 6.828 15.323 1.00 87.50 108 PRO A O 1
ATOM 855 N N . SER A 1 109 ? 8.245 5.819 13.402 1.00 88.25 109 SER A N 1
ATOM 856 C CA . SER A 1 109 ? 8.807 7.006 12.749 1.00 88.25 109 SER A CA 1
ATOM 857 C C . SER A 1 109 ? 7.775 7.889 12.040 1.00 88.25 109 SER A C 1
ATOM 859 O O . SER A 1 109 ? 8.136 8.946 11.528 1.00 88.25 109 SER A O 1
ATOM 861 N N . ARG A 1 110 ? 6.510 7.455 11.945 1.00 87.94 110 ARG A N 1
ATOM 862 C CA . ARG A 1 110 ? 5.429 8.169 11.246 1.00 87.94 110 ARG A CA 1
ATOM 863 C C . ARG A 1 110 ? 4.134 8.061 12.060 1.00 87.94 110 ARG A C 1
ATOM 865 O O . ARG A 1 110 ? 3.249 7.289 11.682 1.00 87.94 110 ARG A O 1
ATOM 872 N N . PRO A 1 111 ? 4.027 8.793 13.185 1.00 91.00 111 PRO A N 1
ATOM 873 C CA . PRO A 1 111 ? 2.810 8.802 13.986 1.00 91.00 111 PRO A CA 1
ATOM 874 C C . PRO A 1 111 ? 1.636 9.332 13.155 1.00 91.00 111 PRO A C 1
ATOM 876 O O . PRO A 1 111 ? 1.781 10.282 12.386 1.00 91.00 111 PRO A O 1
ATOM 879 N N . ASN A 1 112 ? 0.469 8.705 13.298 1.00 91.81 112 ASN A N 1
ATOM 880 C CA . ASN A 1 112 ? -0.736 9.097 12.563 1.00 91.81 112 ASN A CA 1
ATOM 881 C C . ASN A 1 112 ? -1.523 10.225 13.255 1.00 91.81 112 ASN A C 1
ATOM 883 O O . ASN A 1 112 ? -2.385 10.826 12.620 1.00 91.81 112 ASN A O 1
ATOM 887 N N . ASN A 1 113 ? -1.221 10.535 14.523 1.00 92.06 113 ASN A N 1
ATOM 888 C CA . ASN A 1 113 ? -1.896 11.555 15.336 1.00 92.06 113 ASN A CA 1
ATOM 889 C C . ASN A 1 113 ? -3.431 11.420 15.325 1.00 92.06 113 ASN A C 1
ATOM 891 O O . ASN A 1 113 ? -4.146 12.411 15.216 1.00 92.06 113 ASN A O 1
ATOM 895 N N . GLY A 1 114 ? -3.937 10.183 15.379 1.00 92.94 114 GLY A N 1
ATOM 896 C CA . GLY A 1 114 ? -5.375 9.889 15.341 1.00 92.94 114 GLY A CA 1
ATOM 897 C C . GLY A 1 114 ? -5.970 9.781 13.932 1.00 92.94 114 GLY A C 1
ATOM 898 O O . GLY A 1 114 ? -7.087 9.286 13.783 1.00 92.94 114 GLY A O 1
ATOM 899 N N . ASN A 1 115 ? -5.225 10.153 12.886 1.00 94.81 115 ASN A N 1
ATOM 900 C CA . ASN A 1 115 ? -5.667 9.945 11.509 1.00 94.81 115 ASN A CA 1
ATOM 901 C C . ASN A 1 115 ? -5.714 8.455 11.158 1.00 94.81 115 ASN A C 1
ATOM 903 O O . ASN A 1 115 ? -4.949 7.627 11.665 1.00 94.81 115 ASN A O 1
ATOM 907 N N . ARG A 1 116 ? -6.616 8.109 10.241 1.00 94.44 116 ARG A N 1
ATOM 908 C CA . ARG A 1 116 ? -6.804 6.733 9.780 1.00 94.44 116 ARG A CA 1
ATOM 909 C C . ARG A 1 116 ? -5.758 6.375 8.729 1.00 94.44 116 ARG A C 1
ATOM 911 O O . ARG A 1 116 ? -5.384 7.198 7.901 1.00 94.44 116 ARG A O 1
ATOM 918 N N . ILE A 1 117 ? -5.328 5.117 8.735 1.00 95.31 117 ILE A N 1
ATOM 919 C CA . ILE A 1 117 ? -4.532 4.541 7.650 1.00 95.31 117 ILE A CA 1
ATOM 920 C C . ILE A 1 117 ? -5.488 3.740 6.771 1.00 95.31 117 ILE A C 1
ATOM 922 O O . ILE A 1 117 ? -6.089 2.771 7.231 1.00 95.31 117 ILE A O 1
ATOM 926 N N . VAL A 1 118 ? -5.618 4.140 5.508 1.00 95.06 118 VAL A N 1
ATOM 927 C CA . VAL A 1 118 ? -6.339 3.379 4.483 1.00 95.06 118 VAL A CA 1
ATOM 928 C C . VAL A 1 118 ? -5.319 2.879 3.471 1.00 95.06 118 VAL A C 1
ATOM 930 O O . VAL A 1 118 ? -4.496 3.649 2.977 1.00 95.06 118 VAL A O 1
ATOM 933 N N . ARG A 1 119 ? -5.354 1.580 3.166 1.00 96.62 119 ARG A N 1
ATOM 934 C CA . ARG A 1 119 ? -4.479 0.954 2.171 1.00 96.62 119 ARG A CA 1
ATOM 935 C C . ARG A 1 119 ? -5.305 0.239 1.115 1.00 96.62 119 ARG A C 1
ATOM 937 O O . ARG A 1 119 ? -6.223 -0.506 1.441 1.00 96.62 119 ARG A O 1
ATOM 944 N N . ILE A 1 120 ? -4.934 0.437 -0.146 1.00 96.94 120 ILE A N 1
ATOM 945 C CA . ILE A 1 120 ? -5.513 -0.262 -1.293 1.00 96.94 120 ILE A CA 1
ATOM 946 C C . ILE A 1 120 ? -4.422 -1.146 -1.888 1.00 96.94 120 ILE A C 1
ATOM 948 O O . ILE A 1 120 ? -3.361 -0.661 -2.280 1.00 96.94 120 ILE A O 1
ATOM 952 N N . PHE A 1 121 ? -4.684 -2.449 -1.951 1.00 97.00 121 PHE A N 1
ATOM 953 C CA . PHE A 1 121 ? -3.734 -3.437 -2.448 1.00 97.00 121 PHE A CA 1
ATOM 954 C C . PHE A 1 121 ? -4.184 -3.989 -3.798 1.00 97.00 121 PHE A C 1
ATOM 956 O O . PHE A 1 121 ? -5.342 -4.359 -3.976 1.00 97.00 121 PHE A O 1
ATOM 963 N N . THR A 1 122 ? -3.239 -4.117 -4.726 1.00 97.12 122 THR A N 1
ATOM 964 C CA . THR A 1 122 ? -3.437 -4.827 -5.992 1.00 97.12 122 THR A CA 1
ATOM 965 C C . THR A 1 122 ? -2.403 -5.940 -6.085 1.00 97.12 122 THR A C 1
ATOM 967 O O . THR A 1 122 ? -1.204 -5.666 -6.072 1.00 97.12 122 THR A O 1
ATOM 970 N N . ASN A 1 123 ? -2.844 -7.191 -6.229 1.00 95.69 123 ASN A N 1
ATOM 971 C CA . ASN A 1 123 ? -1.939 -8.269 -6.614 1.00 95.69 123 ASN A CA 1
ATOM 972 C C . ASN A 1 123 ? -1.623 -8.160 -8.114 1.00 95.69 123 ASN A C 1
ATOM 974 O O . ASN A 1 123 ? -2.525 -8.254 -8.944 1.00 95.69 123 ASN A O 1
ATOM 978 N N . ILE A 1 124 ? -0.350 -7.952 -8.442 1.00 94.88 124 ILE A N 1
ATOM 979 C CA . ILE A 1 124 ? 0.152 -7.810 -9.817 1.00 94.88 124 ILE A CA 1
ATOM 980 C C . ILE A 1 124 ? 1.080 -8.964 -10.223 1.00 94.88 124 ILE A C 1
ATOM 982 O O . ILE A 1 124 ? 1.862 -8.821 -11.157 1.00 94.88 124 ILE A O 1
ATOM 986 N N . ASN A 1 125 ? 1.025 -10.101 -9.517 1.00 93.00 125 ASN A N 1
ATOM 987 C CA . ASN A 1 125 ? 1.851 -11.260 -9.839 1.00 93.00 125 ASN A CA 1
ATOM 988 C C . ASN A 1 125 ? 1.597 -11.732 -11.293 1.00 93.00 125 ASN A C 1
ATOM 990 O O . ASN A 1 125 ? 0.448 -12.024 -11.635 1.00 93.00 125 ASN A O 1
ATOM 994 N N . PRO A 1 126 ? 2.636 -11.837 -12.146 1.00 90.31 126 PRO A N 1
ATOM 995 C CA . PRO A 1 126 ? 2.461 -12.118 -13.573 1.00 90.31 126 PRO A CA 1
ATOM 996 C C . PRO A 1 126 ? 2.061 -13.572 -13.852 1.00 90.31 126 PRO A C 1
ATOM 998 O O . PRO A 1 126 ? 1.495 -13.853 -14.905 1.00 90.31 126 PRO A O 1
ATOM 1001 N N . ASN A 1 127 ? 2.303 -14.471 -12.895 1.00 90.94 127 ASN A N 1
ATOM 1002 C CA . ASN A 1 127 ? 2.050 -15.907 -13.000 1.00 90.94 127 ASN A CA 1
ATOM 1003 C C . ASN A 1 127 ? 0.729 -16.314 -12.323 1.00 90.94 127 ASN A C 1
ATOM 1005 O O . ASN A 1 127 ? 0.461 -17.496 -12.141 1.00 90.94 127 ASN A O 1
ATOM 1009 N N . GLY A 1 128 ? -0.089 -15.343 -11.901 1.00 89.81 128 GLY A N 1
ATOM 1010 C CA . GLY A 1 128 ? -1.388 -15.604 -11.276 1.00 89.81 128 GLY A CA 1
ATOM 1011 C C . GLY A 1 128 ? -1.312 -16.139 -9.845 1.00 89.81 128 GLY A C 1
ATOM 1012 O O . GLY A 1 128 ? -2.332 -16.554 -9.301 1.00 89.81 128 GLY A O 1
ATOM 1013 N N . HIS A 1 129 ? -0.140 -16.116 -9.202 1.00 91.75 129 HIS A N 1
ATOM 1014 C CA . HIS A 1 129 ? -0.030 -16.566 -7.816 1.00 91.75 129 HIS A CA 1
ATOM 1015 C C . HIS A 1 129 ? -0.801 -15.638 -6.871 1.00 91.75 129 HIS A C 1
ATOM 1017 O O . HIS A 1 129 ? -0.664 -14.410 -6.914 1.00 91.75 129 HIS A O 1
ATOM 1023 N N . SER A 1 130 ? -1.580 -16.234 -5.971 1.00 92.69 130 SER A N 1
ATOM 1024 C CA . SER A 1 130 ? -2.354 -15.509 -4.965 1.00 92.69 130 SER A CA 1
ATOM 1025 C C . SER A 1 130 ? -1.471 -14.896 -3.878 1.00 92.69 130 SER A C 1
ATOM 1027 O O . SER A 1 130 ? -0.521 -15.508 -3.389 1.00 92.69 130 SER A O 1
ATOM 1029 N N . ARG A 1 131 ? -1.841 -13.695 -3.423 1.00 92.44 131 ARG A N 1
ATOM 1030 C CA . ARG A 1 131 ? -1.341 -13.114 -2.173 1.00 92.44 131 ARG A CA 1
ATOM 1031 C C . ARG A 1 131 ? -2.255 -13.584 -1.039 1.00 92.44 131 ARG A C 1
ATOM 1033 O O . ARG A 1 131 ? -3.386 -13.124 -0.944 1.00 92.44 131 ARG A O 1
ATOM 1040 N N . VAL A 1 132 ? -1.775 -14.497 -0.198 1.00 92.31 132 VAL A N 1
ATOM 1041 C CA . VAL A 1 132 ? -2.571 -15.101 0.886 1.00 92.31 132 VAL A CA 1
ATOM 1042 C C . VAL A 1 132 ? -2.497 -14.246 2.149 1.00 92.31 132 VAL A C 1
ATOM 1044 O O . VAL A 1 132 ? -1.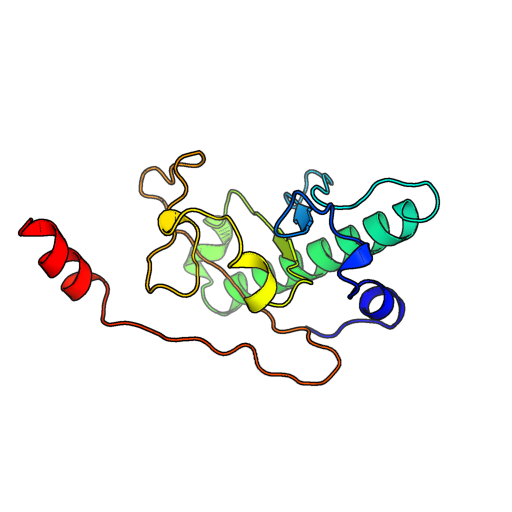410 -13.838 2.557 1.00 92.31 132 VAL A O 1
ATOM 1047 N N . TRP A 1 133 ? -3.651 -13.963 2.751 1.00 94.56 133 TRP A N 1
ATOM 1048 C CA . TRP A 1 133 ? -3.790 -13.147 3.958 1.00 94.56 133 TRP A CA 1
ATOM 1049 C C . TRP A 1 133 ? -4.498 -13.939 5.053 1.00 94.56 133 TRP A C 1
ATOM 1051 O O . TRP A 1 133 ? -5.312 -14.816 4.769 1.00 94.56 133 TRP A O 1
ATOM 1061 N N . ARG A 1 134 ? -4.207 -13.592 6.308 1.00 95.56 134 ARG A N 1
ATOM 1062 C CA . ARG A 1 134 ? -5.019 -13.974 7.465 1.00 95.56 134 ARG A CA 1
ATOM 1063 C C . ARG A 1 134 ? -5.643 -12.709 8.024 1.00 95.56 134 ARG A C 1
ATOM 1065 O O . ARG A 1 134 ? -4.938 -11.718 8.202 1.00 95.56 134 ARG A O 1
ATOM 1072 N N . VAL A 1 135 ? -6.940 -12.757 8.282 1.00 96.31 135 VAL A N 1
ATOM 1073 C CA . VAL A 1 135 ? -7.678 -11.668 8.921 1.00 96.31 135 VAL A CA 1
ATOM 1074 C C . VAL A 1 135 ? -8.012 -12.129 10.332 1.00 96.31 135 VAL A C 1
ATOM 1076 O O . VAL A 1 135 ? -8.473 -13.254 10.514 1.00 96.31 135 VAL A O 1
ATOM 1079 N N . GLY A 1 136 ? -7.662 -11.301 11.314 1.00 95.25 136 GLY A N 1
ATOM 1080 C CA . GLY A 1 136 ? -7.917 -11.578 12.723 1.00 95.25 136 GLY A CA 1
ATOM 1081 C C . GLY A 1 136 ? -9.341 -11.224 13.144 1.00 95.25 136 GLY A C 1
ATOM 1082 O O . GLY A 1 136 ? -10.209 -10.955 12.315 1.00 95.25 136 GLY A O 1
ATOM 1083 N N . GLU A 1 137 ? -9.545 -11.212 14.455 1.00 96.00 137 GLU A N 1
ATOM 1084 C CA . GLU A 1 137 ? -10.785 -10.771 15.093 1.00 96.00 137 GLU A CA 1
ATOM 1085 C C . GLU A 1 137 ? -11.004 -9.242 14.954 1.00 96.00 137 GLU A C 1
ATOM 1087 O O . GLU A 1 137 ? -10.084 -8.514 14.550 1.00 96.00 137 GLU A O 1
ATOM 1092 N N . PRO A 1 138 ? -12.212 -8.730 15.255 1.00 96.50 138 PRO A N 1
ATOM 1093 C CA . PRO A 1 138 ? -12.494 -7.297 15.273 1.00 96.50 138 PRO A CA 1
ATOM 1094 C C . PRO A 1 138 ? -11.528 -6.496 16.155 1.00 96.50 138 PRO A C 1
ATOM 1096 O O . PRO A 1 138 ? -11.078 -6.945 17.206 1.00 96.50 138 PRO A O 1
ATOM 1099 N N . PHE A 1 139 ? -11.248 -5.250 15.758 1.00 95.12 139 PHE A N 1
ATOM 1100 C CA . PHE A 1 139 ? -10.296 -4.398 16.480 1.00 95.12 139 PHE A CA 1
ATOM 1101 C C . PHE A 1 139 ? -10.675 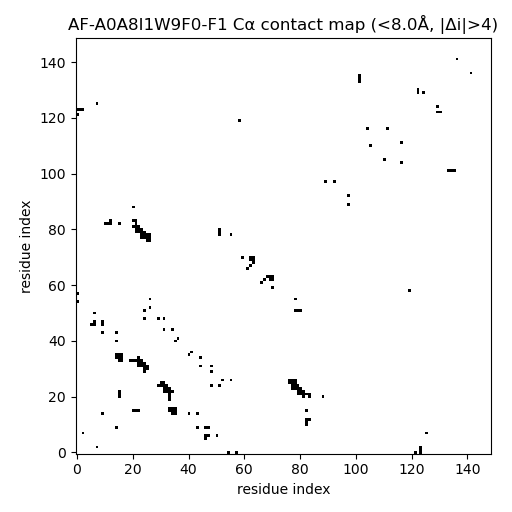-4.169 17.953 1.00 95.12 139 PHE A C 1
ATOM 1103 O O . PHE A 1 139 ? -9.782 -4.109 18.793 1.00 95.12 139 PHE A O 1
ATOM 1110 N N . SER A 1 140 ? -11.970 -4.042 18.272 1.00 95.81 140 SER A N 1
ATOM 1111 C CA . SER A 1 140 ? -12.451 -3.867 19.652 1.00 95.81 140 SER A CA 1
ATOM 1112 C C . SER A 1 140 ? -12.023 -5.010 20.565 1.00 95.81 140 SER A C 1
ATOM 1114 O O . SER A 1 140 ? -11.634 -4.775 21.707 1.00 95.81 140 SER A O 1
ATOM 1116 N N . ASP A 1 141 ? -12.055 -6.233 20.046 1.00 95.38 141 ASP A N 1
ATOM 1117 C CA . ASP A 1 141 ? -11.816 -7.448 20.818 1.00 95.38 141 ASP A CA 1
ATOM 1118 C C . ASP A 1 141 ? -10.315 -7.575 21.103 1.00 95.38 141 ASP A C 1
ATOM 1120 O O . ASP A 1 141 ? -9.906 -7.714 22.258 1.00 95.38 141 ASP A O 1
ATOM 1124 N N . ILE A 1 142 ? -9.488 -7.328 20.076 1.00 93.69 142 ILE A N 1
ATOM 1125 C CA . ILE A 1 142 ? -8.031 -7.186 20.216 1.00 93.69 142 ILE A CA 1
ATOM 1126 C C . ILE A 1 142 ? -7.691 -6.094 21.235 1.00 93.69 142 ILE A C 1
ATOM 1128 O O . ILE A 1 142 ? -6.869 -6.310 22.125 1.00 93.69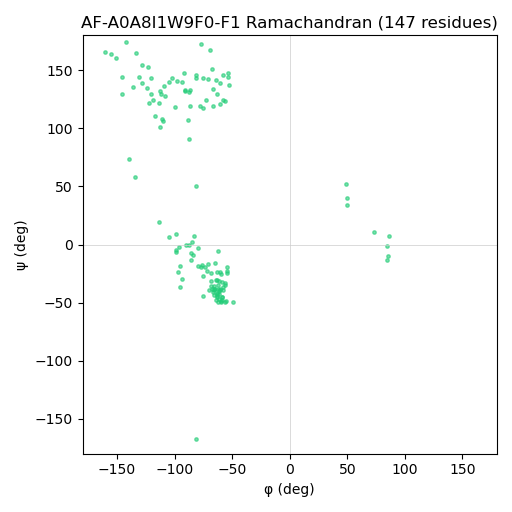 142 ILE A O 1
ATOM 1132 N N . ALA A 1 143 ? -8.294 -4.908 21.115 1.00 93.75 143 ALA A N 1
ATOM 1133 C CA . ALA A 1 143 ? -8.014 -3.793 22.013 1.00 93.75 143 ALA A CA 1
ATOM 1134 C C . ALA A 1 143 ? -8.309 -4.173 23.471 1.00 93.75 143 ALA A C 1
ATOM 1136 O O . ALA A 1 143 ? -7.458 -3.966 24.334 1.00 93.75 143 ALA A O 1
ATOM 1137 N N . ASN A 1 144 ? -9.450 -4.813 23.736 1.00 94.50 144 ASN A N 1
ATOM 1138 C CA . ASN A 1 144 ? -9.809 -5.288 25.072 1.00 94.50 144 ASN A CA 1
ATOM 1139 C C . ASN A 1 144 ? -8.802 -6.309 25.628 1.00 94.50 144 ASN A C 1
ATOM 1141 O O . ASN A 1 144 ? -8.452 -6.236 26.804 1.00 94.50 144 ASN A O 1
ATOM 1145 N N . HIS A 1 145 ? -8.280 -7.215 24.794 1.00 91.38 145 HIS A N 1
ATOM 1146 C CA . HIS A 1 145 ? -7.255 -8.186 25.202 1.00 91.38 145 HIS A CA 1
ATOM 1147 C C . HIS A 1 145 ? -5.918 -7.558 25.618 1.00 91.38 145 HIS A C 1
ATOM 1149 O O . HIS A 1 145 ? -5.202 -8.132 26.442 1.00 91.38 145 HIS A O 1
ATOM 1155 N N . PHE A 1 146 ? -5.556 -6.408 25.046 1.00 89.94 146 PHE A N 1
ATOM 1156 C CA . PHE A 1 146 ? -4.302 -5.720 25.368 1.00 89.94 146 PHE A CA 1
ATOM 1157 C C . PHE A 1 146 ? -4.458 -4.607 26.407 1.00 89.94 146 PHE A C 1
ATOM 1159 O O . PHE A 1 146 ? -3.479 -4.307 27.078 1.00 89.94 146 PHE A O 1
ATOM 1166 N N . LEU A 1 147 ? -5.650 -4.026 26.577 1.00 90.56 147 LEU A N 1
ATOM 1167 C CA . LEU A 1 147 ? -5.923 -3.021 27.616 1.00 90.56 147 LEU A CA 1
ATOM 1168 C C . LEU A 1 147 ? -5.893 -3.605 29.033 1.00 90.56 147 LEU A C 1
ATOM 1170 O O . LEU A 1 147 ? -5.660 -2.875 29.989 1.00 90.56 147 LEU A O 1
ATOM 1174 N N . SER A 1 148 ? -6.134 -4.909 29.179 1.00 71.81 148 SER A N 1
ATOM 1175 C CA . SER A 1 148 ? -6.089 -5.599 30.471 1.00 71.81 148 SER A CA 1
ATOM 1176 C C . SER A 1 148 ? -4.674 -6.013 30.911 1.00 71.81 148 SER A C 1
ATOM 1178 O O . SER A 1 148 ? -4.547 -6.783 31.863 1.00 71.81 148 SER A O 1
ATOM 1180 N N . ARG A 1 149 ? -3.627 -5.601 30.187 1.00 60.41 149 ARG A N 1
ATOM 1181 C CA . ARG A 1 149 ? -2.213 -5.896 30.469 1.00 60.41 149 ARG A CA 1
ATOM 1182 C C . ARG A 1 149 ? -1.465 -4.623 30.829 1.00 60.41 149 ARG A C 1
ATOM 1184 O O . ARG A 1 149 ? -0.526 -4.747 31.641 1.00 60.41 149 ARG A O 1
#
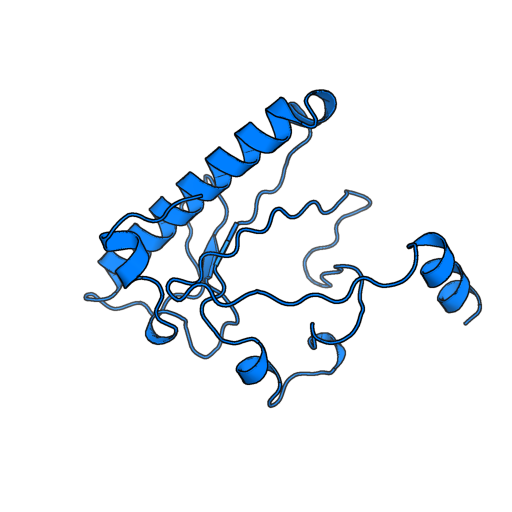
InterPro domains:
  IPR021266 Kdo hydroxylase [PF11004] (1-147)

Sequence (149 aa):
FKLNAKEKEMLSPALIDPKRTNISDQPGLNKLSGVIRSSENDLHAATSLAMMDRHYNSCLKLVANVLPEYRDSVHSPTSSVRLHPISEWKAGNSWRKDDTRLHVDAFPSRPNNGNRIVRIFTNINPNGHSRVWRVGEPFSDIANHFLSR

Solvent-accessible surface area (backbone atoms only — not comparable to full-atom values): 9921 Å² total; per-residue (Å²): 137,87,76,55,75,74,56,53,71,59,71,40,53,86,48,40,27,92,92,41,86,35,33,37,35,36,76,93,67,85,48,78,41,33,58,49,87,45,88,80,36,50,62,51,52,52,47,50,49,55,51,51,51,54,49,51,53,51,50,52,53,48,40,44,72,77,41,53,92,47,50,90,69,70,70,89,63,73,46,73,51,70,61,61,64,78,76,74,65,61,73,93,55,59,77,92,74,42,81,88,52,93,78,77,96,77,48,93,93,56,76,59,88,87,55,86,88,85,84,86,87,78,89,76,55,91,85,70,66,81,87,87,83,84,83,80,79,61,68,69,60,57,48,55,69,56,72,80,109

Radius of gyration: 17.25 Å; Cα contacts (8 Å, |Δi|>4): 109; chains: 1; bounding box: 40×32×52 Å

Mean predicted aligned error: 4.73 Å